Protein AF-A0A7C1VAK3-F1 (afdb_monomer)

Solvent-accessible surface area (backbone atoms only — not comparable to full-atom values): 4970 Å² total; per-residue (Å²): 115,74,66,57,54,55,51,50,52,50,52,54,52,50,54,52,52,53,54,51,39,73,75,72,48,88,34,67,35,75,41,64,76,17,80,25,52,36,6,36,20,50,36,6,31,24,48,38,6,35,21,50,36,7,35,22,48,38,9,34,20,49,36,7,34,19,59,48,43,44,44,83,46,56,57,27,62,58,61,54,51,53,52,50,53,55,48,55,55,55,51,55,56,54,51,53,62,48,64,75,74,109

Sequence (102 aa):
MKKTWILITAIVLMIIGLILNFSVGSQFSAGDFTFNYFAAGDFAFGVFAAGKFACGIFSAGIFSIGIFSIGIFNIGLYTIGFFLLGWKKNYGHRIEKKLARD

Foldseek 3Di:
DVVVVVVVVVVVVVVVVVVVCVPPDNQEDEEQDDDHQHFEHCDGEHCDFEHCDFEHQEFEHCDTEHCHYHHVHYDHPVVVVVVVVVVVVVVVVVVVVVVVVD

Structure (mmCIF, N/CA/C/O backbone):
data_AF-A0A7C1VAK3-F1
#
_entry.id   AF-A0A7C1VAK3-F1
#
loop_
_atom_site.group_PDB
_atom_site.id
_atom_site.type_symbol
_atom_site.label_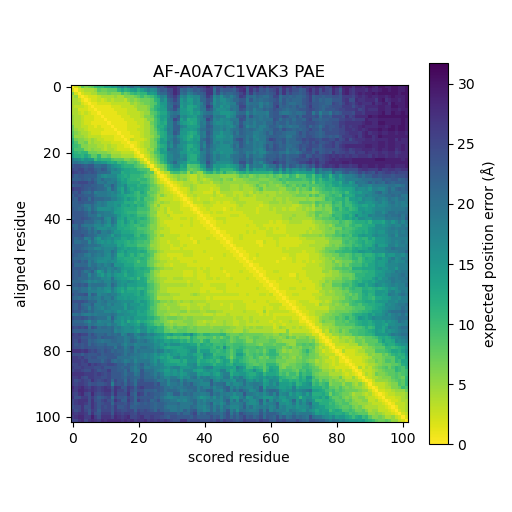atom_id
_atom_site.label_alt_id
_atom_site.label_comp_id
_atom_site.label_asym_id
_atom_site.label_entity_id
_atom_site.label_seq_id
_atom_site.pdbx_PDB_ins_code
_atom_site.Cartn_x
_atom_site.Cartn_y
_atom_site.Cartn_z
_atom_site.occupancy
_atom_site.B_iso_or_equiv
_atom_site.auth_seq_id
_atom_site.auth_comp_id
_atom_site.auth_asym_id
_atom_site.auth_atom_id
_atom_site.pdbx_PDB_model_num
ATOM 1 N N . MET A 1 1 ? -14.137 -23.459 -10.885 1.00 52.09 1 MET A N 1
ATOM 2 C CA . MET A 1 1 ? -15.202 -22.459 -10.637 1.00 52.09 1 MET A CA 1
ATOM 3 C C . MET A 1 1 ? -14.678 -21.248 -9.856 1.00 52.09 1 MET A C 1
ATOM 5 O O . MET A 1 1 ? -14.688 -20.158 -10.403 1.00 52.09 1 MET A O 1
ATOM 9 N N . LYS A 1 2 ? -14.144 -21.403 -8.628 1.00 57.94 2 LYS A N 1
ATOM 10 C CA . LYS A 1 2 ? -13.634 -20.262 -7.825 1.00 57.94 2 LYS A CA 1
ATOM 11 C C . LYS A 1 2 ? -12.356 -19.601 -8.379 1.00 57.94 2 LYS A C 1
ATOM 13 O O . LYS A 1 2 ? -12.218 -18.388 -8.311 1.00 57.94 2 LYS A O 1
ATOM 18 N N . LYS A 1 3 ? -11.447 -20.382 -8.980 1.00 57.09 3 LYS A N 1
ATOM 19 C CA . LYS A 1 3 ? -10.207 -19.859 -9.595 1.00 57.09 3 LYS A CA 1
ATOM 20 C C . LYS A 1 3 ? -10.479 -18.975 -10.818 1.00 57.09 3 LYS A C 1
ATOM 22 O O . LYS A 1 3 ? -9.802 -17.977 -11.011 1.00 57.09 3 LYS A O 1
ATOM 27 N N . THR A 1 4 ? -11.508 -19.310 -11.597 1.00 70.88 4 THR A N 1
ATOM 28 C CA . THR A 1 4 ? -11.932 -18.541 -12.774 1.00 70.88 4 THR A CA 1
ATOM 29 C C . THR A 1 4 ? -12.452 -17.161 -12.378 1.00 70.88 4 THR A C 1
ATOM 31 O O . THR A 1 4 ? -12.156 -16.188 -13.052 1.00 70.88 4 THR A O 1
ATOM 34 N N . TRP A 1 5 ? -13.146 -17.059 -11.241 1.00 65.44 5 TRP A N 1
ATOM 35 C CA . TRP A 1 5 ? -13.610 -15.782 -10.693 1.00 65.44 5 TRP A CA 1
ATOM 36 C C . TRP A 1 5 ? -12.463 -14.848 -10.310 1.00 65.44 5 TRP A C 1
ATOM 38 O O . TRP A 1 5 ? -12.522 -13.664 -10.628 1.00 65.44 5 TRP A O 1
ATOM 48 N N . ILE A 1 6 ? -11.412 -15.388 -9.688 1.00 66.38 6 ILE A N 1
ATOM 49 C CA . ILE A 1 6 ? -10.196 -14.640 -9.330 1.00 66.38 6 ILE A CA 1
ATOM 50 C C . ILE A 1 6 ? -9.460 -14.175 -10.594 1.00 66.38 6 ILE A C 1
ATOM 52 O O . ILE A 1 6 ? -8.996 -13.043 -10.666 1.00 66.38 6 ILE A O 1
ATOM 56 N N . LEU A 1 7 ? -9.407 -15.029 -11.622 1.00 69.75 7 LEU A N 1
ATO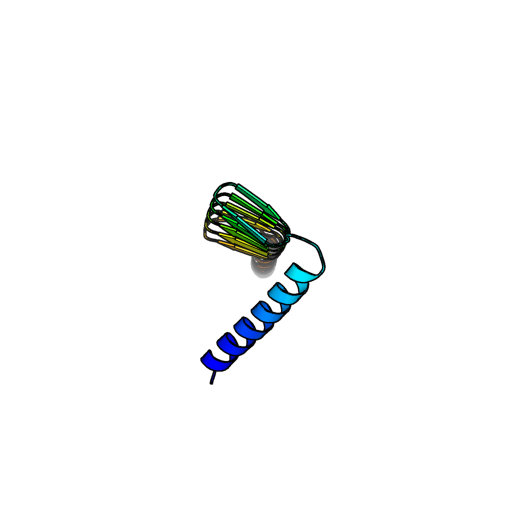M 57 C CA . LEU A 1 7 ? -8.783 -14.696 -12.902 1.00 69.75 7 LEU A CA 1
ATOM 58 C C . LEU A 1 7 ? -9.555 -13.594 -13.647 1.00 69.75 7 LEU A C 1
ATOM 60 O O . LEU A 1 7 ? -8.952 -12.662 -14.166 1.00 69.75 7 LEU A O 1
ATOM 64 N N . ILE A 1 8 ? -10.890 -13.665 -13.655 1.00 77.69 8 ILE A N 1
ATOM 65 C CA . ILE A 1 8 ? -11.759 -12.654 -14.276 1.00 77.69 8 ILE A CA 1
ATOM 66 C C . ILE A 1 8 ? -11.627 -11.314 -13.549 1.00 77.69 8 ILE A C 1
ATOM 68 O O . ILE A 1 8 ? -11.465 -10.286 -14.198 1.00 77.69 8 ILE A O 1
ATOM 72 N N . THR A 1 9 ? -11.635 -11.314 -12.212 1.00 64.38 9 THR A N 1
ATOM 73 C CA . THR A 1 9 ? -11.426 -10.075 -11.442 1.00 64.38 9 THR A CA 1
ATOM 74 C C . THR A 1 9 ? -10.045 -9.477 -11.696 1.00 64.38 9 THR A C 1
ATOM 76 O O . THR A 1 9 ? -9.950 -8.269 -11.892 1.00 64.38 9 THR A O 1
ATOM 79 N N . ALA A 1 10 ? -8.994 -10.297 -11.788 1.00 61.59 10 ALA A N 1
ATOM 80 C CA . ALA A 1 10 ? -7.654 -9.828 -12.139 1.00 61.59 10 ALA A CA 1
ATOM 81 C C . ALA A 1 10 ? -7.593 -9.193 -13.542 1.00 61.59 10 ALA A C 1
ATOM 83 O O . ALA A 1 10 ? -7.007 -8.125 -13.702 1.00 61.59 10 ALA A O 1
ATOM 84 N N . ILE A 1 11 ? -8.237 -9.801 -14.544 1.00 76.88 11 ILE A N 1
ATOM 85 C CA . ILE A 1 11 ? -8.269 -9.282 -15.923 1.00 76.88 11 ILE A CA 1
ATOM 86 C C . ILE A 1 11 ? -9.041 -7.959 -16.002 1.00 76.88 11 ILE A C 1
ATOM 88 O O . ILE A 1 11 ? -8.581 -7.013 -16.637 1.00 76.88 11 ILE A O 1
ATOM 92 N N . VAL A 1 12 ? -10.189 -7.861 -15.325 1.00 80.25 12 VAL A N 1
ATOM 93 C CA . VAL A 1 12 ? -10.993 -6.627 -15.281 1.00 80.25 12 VAL A CA 1
ATOM 94 C C . VAL A 1 12 ? -10.205 -5.488 -14.633 1.00 80.25 12 VAL A C 1
ATOM 96 O O . VAL A 1 12 ? -10.158 -4.385 -15.175 1.00 80.25 12 VAL A O 1
ATOM 99 N N . LEU A 1 13 ? -9.526 -5.761 -13.517 1.00 67.50 13 LEU A N 1
ATOM 100 C CA . LEU A 1 13 ? -8.669 -4.781 -12.847 1.00 67.50 13 LEU A CA 1
ATOM 101 C C . LEU A 1 13 ? -7.485 -4.349 -13.728 1.00 67.50 13 LEU A C 1
ATOM 103 O O . LEU A 1 13 ? -7.148 -3.167 -13.752 1.00 67.50 13 LEU A O 1
ATOM 107 N N . MET A 1 14 ? -6.894 -5.272 -14.494 1.00 70.50 14 MET A N 1
ATOM 108 C CA . MET A 1 14 ? -5.792 -4.979 -15.418 1.00 70.50 14 MET A CA 1
ATOM 109 C C . MET A 1 14 ? -6.219 -4.032 -16.549 1.00 70.50 14 MET A C 1
ATOM 111 O O . MET A 1 14 ? -5.502 -3.084 -16.863 1.00 70.50 14 MET A O 1
ATOM 115 N N . ILE A 1 15 ? -7.402 -4.249 -17.131 1.00 77.75 15 ILE A N 1
ATOM 116 C CA . ILE A 1 15 ? -7.947 -3.404 -18.204 1.00 77.75 15 ILE A CA 1
ATOM 117 C C . ILE A 1 15 ? -8.257 -1.995 -17.683 1.00 77.75 15 ILE A C 1
ATOM 119 O O . ILE A 1 15 ? -7.924 -1.007 -18.334 1.00 77.75 15 ILE A O 1
ATOM 123 N N . ILE A 1 16 ? -8.831 -1.892 -16.482 1.00 74.50 16 ILE A N 1
ATOM 124 C CA . ILE A 1 16 ? -9.102 -0.604 -15.828 1.00 74.50 16 ILE A CA 1
ATOM 125 C C . ILE A 1 16 ? -7.794 0.149 -15.556 1.00 74.50 16 ILE A C 1
ATOM 127 O O . ILE A 1 16 ? -7.694 1.334 -15.869 1.00 74.50 16 ILE A O 1
ATOM 131 N N . GLY A 1 17 ? -6.770 -0.538 -15.040 1.00 61.84 17 GLY A N 1
ATOM 132 C CA . GLY A 1 17 ? -5.447 0.050 -14.824 1.00 61.84 17 GLY A CA 1
ATOM 133 C C . GLY A 1 17 ? -4.807 0.571 -16.115 1.00 61.84 17 GLY A C 1
ATOM 134 O O . GLY A 1 17 ? -4.231 1.657 -16.117 1.00 61.84 17 GLY A O 1
ATOM 135 N N . LEU A 1 18 ? -4.967 -0.154 -17.227 1.00 67.00 18 LEU A N 1
ATOM 136 C CA . LEU A 1 18 ? -4.452 0.242 -18.542 1.00 67.00 18 LEU A CA 1
ATOM 137 C C . LEU A 1 18 ? -5.129 1.516 -19.077 1.00 67.00 18 LEU A C 1
ATOM 139 O O . LEU A 1 18 ? -4.460 2.410 -19.589 1.00 67.00 18 LEU A O 1
ATOM 143 N N . ILE A 1 19 ? -6.452 1.618 -18.932 1.00 69.19 19 ILE A N 1
ATOM 144 C CA . ILE A 1 19 ? -7.238 2.769 -19.403 1.00 69.19 19 ILE A CA 1
ATOM 145 C C . ILE A 1 19 ? -6.922 4.023 -18.577 1.00 69.19 19 ILE A C 1
ATOM 147 O O . ILE A 1 19 ? -6.774 5.113 -19.130 1.00 69.19 19 ILE A O 1
ATOM 151 N N . LEU A 1 20 ? -6.753 3.871 -17.261 1.00 60.34 20 LEU A N 1
ATOM 152 C CA . LEU A 1 20 ? -6.370 4.970 -16.371 1.00 60.34 20 LEU A CA 1
ATOM 153 C C . LEU A 1 20 ? -4.942 5.474 -16.649 1.00 60.34 20 LEU A C 1
ATOM 155 O O . LEU A 1 20 ? -4.717 6.684 -16.649 1.00 60.34 20 LEU A O 1
ATOM 159 N N . ASN A 1 21 ? -4.008 4.570 -16.979 1.00 63.50 21 ASN A N 1
ATOM 160 C CA . ASN A 1 21 ? -2.642 4.915 -17.402 1.00 63.50 21 ASN A CA 1
ATOM 161 C C . ASN A 1 21 ? -2.641 5.838 -18.634 1.00 63.50 21 ASN A C 1
ATOM 163 O O . ASN A 1 21 ? -1.905 6.821 -18.681 1.00 63.50 21 ASN A O 1
ATOM 167 N N . PHE A 1 22 ? -3.511 5.550 -19.605 1.00 62.25 22 PHE A N 1
ATOM 168 C CA . PHE A 1 22 ? -3.565 6.285 -20.867 1.00 62.25 22 PHE A CA 1
ATOM 169 C C . PHE A 1 22 ? -4.204 7.679 -20.733 1.00 62.25 22 PHE A C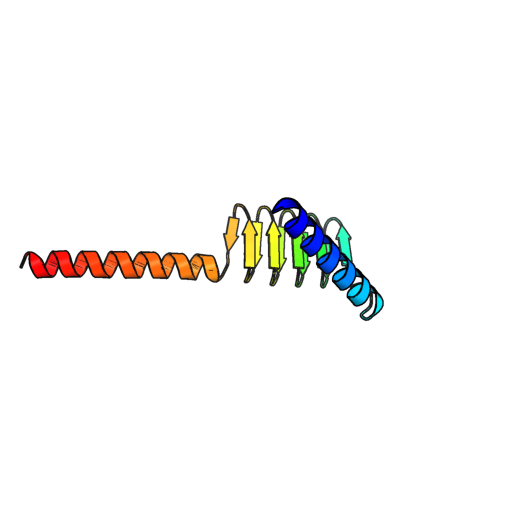 1
ATOM 171 O O . PHE A 1 22 ? -3.891 8.574 -21.512 1.00 62.25 22 PHE A O 1
ATOM 178 N N . SER A 1 23 ? -5.086 7.884 -19.747 1.00 62.88 23 SER A N 1
ATOM 179 C CA . SER A 1 23 ? -5.901 9.103 -19.652 1.00 62.88 23 SER A CA 1
ATOM 180 C C . SER A 1 23 ? -5.363 10.186 -18.701 1.00 62.88 23 SER A C 1
ATOM 182 O O . SER A 1 23 ? -5.848 11.313 -18.775 1.00 62.88 23 SER A O 1
ATOM 184 N N . VAL A 1 24 ? -4.412 9.887 -17.801 1.00 57.16 24 VAL A N 1
ATOM 185 C CA . VAL A 1 24 ? -4.003 10.813 -16.710 1.00 57.16 24 VAL A CA 1
ATOM 186 C C . VAL A 1 24 ? -2.475 11.045 -16.632 1.00 57.16 24 VAL A C 1
ATOM 188 O O . VAL A 1 24 ? -1.978 11.670 -15.701 1.00 57.16 24 VAL A O 1
ATOM 191 N N . GLY A 1 25 ? -1.695 10.612 -17.627 1.00 59.69 25 GLY A N 1
ATOM 192 C CA . GLY A 1 25 ? -0.225 10.632 -17.546 1.00 59.69 25 GLY A CA 1
ATOM 193 C C . GLY A 1 25 ? 0.306 9.517 -16.639 1.00 59.69 25 GLY A C 1
ATOM 194 O O . GLY A 1 25 ? -0.475 8.735 -16.107 1.00 59.69 25 GLY A O 1
ATOM 195 N N . SER A 1 26 ? 1.632 9.398 -16.498 1.00 61.59 26 SER A N 1
ATOM 196 C CA . SER A 1 26 ? 2.325 8.275 -15.841 1.00 61.59 26 SER A CA 1
ATOM 197 C C . SER A 1 26 ? 1.836 8.036 -14.407 1.00 61.59 26 SER A C 1
ATOM 199 O O . SER A 1 26 ? 2.426 8.554 -13.469 1.00 61.59 26 SER A O 1
ATOM 201 N N . GLN A 1 27 ? 0.764 7.262 -14.233 1.00 66.69 27 GLN A N 1
ATOM 202 C CA . GLN A 1 27 ? 0.173 6.906 -12.936 1.00 66.69 27 GLN A CA 1
ATOM 203 C C . GLN A 1 27 ? 0.880 5.726 -12.268 1.00 66.69 27 GLN A C 1
ATOM 205 O O . GLN A 1 27 ? 0.639 5.436 -11.098 1.00 66.69 27 GLN A O 1
ATOM 210 N N . PHE A 1 28 ? 1.734 5.040 -13.022 1.00 68.25 28 PHE A N 1
ATOM 211 C CA . PHE A 1 28 ? 2.418 3.827 -12.617 1.00 68.25 28 PHE A CA 1
ATOM 212 C C . PHE A 1 28 ? 3.899 4.135 -12.484 1.00 68.25 28 PHE A C 1
ATOM 214 O O . PHE A 1 28 ? 4.520 4.637 -13.420 1.00 68.25 28 PHE A O 1
ATOM 221 N N . SER A 1 29 ? 4.455 3.854 -11.314 1.00 76.12 29 SER A N 1
ATOM 222 C CA . SER A 1 29 ? 5.888 3.962 -11.069 1.00 76.12 29 SER A CA 1
ATOM 223 C C . SER A 1 29 ? 6.375 2.698 -10.378 1.00 76.12 29 SER A C 1
ATOM 225 O O . SER A 1 29 ? 5.742 2.228 -9.428 1.00 76.12 29 SER A O 1
ATOM 227 N N . ALA A 1 30 ? 7.478 2.148 -10.888 1.00 77.06 30 ALA A N 1
ATOM 228 C CA . ALA A 1 30 ? 8.145 0.993 -10.317 1.00 77.06 30 ALA A CA 1
ATOM 229 C C . ALA A 1 30 ? 9.641 1.271 -10.131 1.00 77.06 30 ALA A C 1
ATOM 231 O O . ALA A 1 30 ? 10.294 1.765 -11.049 1.00 77.06 30 ALA A O 1
ATOM 232 N N . GLY A 1 31 ? 10.170 0.977 -8.946 1.00 82.31 31 GLY A N 1
ATOM 233 C CA . GLY A 1 31 ? 11.553 1.281 -8.574 1.00 82.31 31 GLY A CA 1
ATOM 234 C C . GLY A 1 31 ? 11.751 1.284 -7.062 1.00 82.31 31 GLY A C 1
ATOM 235 O O . GLY A 1 31 ? 10.831 0.968 -6.315 1.00 82.31 31 GLY A O 1
ATOM 236 N N . ASP A 1 32 ? 12.938 1.657 -6.591 1.00 82.81 32 ASP A N 1
ATOM 237 C CA . ASP A 1 32 ? 13.240 1.603 -5.154 1.00 82.81 32 ASP A CA 1
ATOM 238 C C . ASP A 1 32 ? 12.417 2.616 -4.347 1.00 82.81 32 ASP A C 1
ATOM 240 O O . ASP A 1 32 ? 11.887 2.278 -3.290 1.00 82.81 32 ASP A O 1
ATOM 244 N N . PHE A 1 33 ? 12.244 3.830 -4.882 1.00 85.88 33 PHE A N 1
ATOM 245 C CA . PHE A 1 33 ? 11.419 4.893 -4.307 1.00 85.88 33 PHE A CA 1
ATOM 246 C C . PHE A 1 33 ? 10.412 5.388 -5.336 1.00 85.88 33 PHE A C 1
ATOM 248 O O . PHE A 1 33 ? 10.782 5.969 -6.357 1.00 85.88 33 PHE A O 1
ATOM 255 N N . THR A 1 34 ? 9.127 5.165 -5.065 1.00 82.62 34 THR A N 1
ATOM 256 C CA . THR A 1 34 ? 8.053 5.496 -6.004 1.00 82.62 34 THR A CA 1
ATOM 257 C C . THR A 1 34 ? 6.941 6.267 -5.308 1.00 82.62 34 THR A C 1
ATOM 259 O O . THR A 1 34 ? 6.457 5.873 -4.246 1.00 82.62 34 THR A O 1
ATOM 262 N N . PHE A 1 35 ? 6.539 7.386 -5.915 1.00 80.25 35 PHE A N 1
ATOM 263 C CA . PHE A 1 35 ? 5.404 8.188 -5.467 1.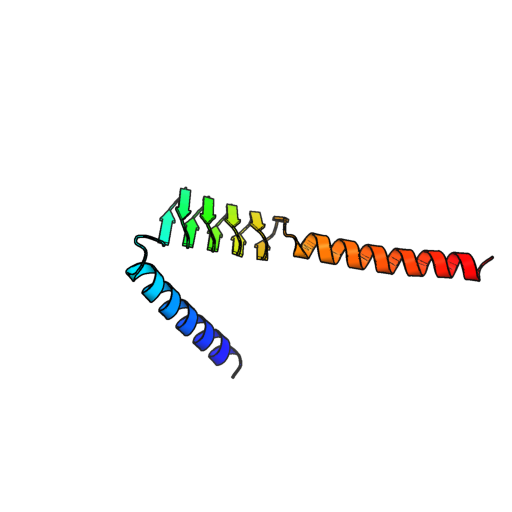00 80.25 35 PHE A CA 1
ATOM 264 C C . PHE A 1 35 ? 4.449 8.378 -6.636 1.00 80.25 35 PHE A C 1
ATOM 266 O O . PHE A 1 35 ? 4.739 9.140 -7.559 1.00 80.25 35 PHE A O 1
ATOM 273 N N . ASN A 1 36 ? 3.355 7.623 -6.652 1.00 80.56 36 ASN A N 1
ATOM 274 C CA . ASN A 1 36 ? 2.413 7.679 -7.760 1.00 80.56 36 ASN A CA 1
ATOM 275 C C . ASN A 1 36 ? 1.050 7.084 -7.417 1.00 80.56 36 ASN A C 1
ATOM 277 O O . ASN A 1 36 ? 0.872 6.513 -6.352 1.00 80.56 36 ASN A O 1
ATOM 281 N N . TYR A 1 37 ? 0.079 7.173 -8.324 1.00 77.62 37 TYR A N 1
ATOM 282 C CA . TYR A 1 37 ? -1.245 6.591 -8.087 1.00 77.62 37 TYR A CA 1
ATOM 283 C C . TYR A 1 37 ? -1.175 5.067 -7.870 1.00 77.62 37 TYR A C 1
ATOM 285 O O . TYR A 1 37 ? -1.768 4.550 -6.922 1.00 77.62 37 TYR A O 1
ATOM 293 N N . PHE A 1 38 ? -0.386 4.383 -8.701 1.00 80.75 38 PHE A N 1
ATOM 294 C CA . PHE A 1 38 ? 0.047 2.998 -8.550 1.00 80.75 38 PHE A CA 1
ATOM 295 C C . PHE A 1 38 ? 1.567 2.966 -8.363 1.00 80.75 38 PHE A C 1
ATOM 297 O O . PHE A 1 38 ? 2.332 3.227 -9.294 1.00 80.75 38 PHE A O 1
ATOM 304 N N . ALA A 1 39 ? 2.000 2.648 -7.150 1.00 84.06 39 ALA A N 1
ATOM 305 C CA . ALA A 1 39 ? 3.402 2.617 -6.759 1.00 84.06 39 ALA A CA 1
ATOM 306 C C . ALA A 1 39 ? 3.807 1.181 -6.399 1.00 84.06 39 ALA A C 1
ATOM 308 O O . ALA A 1 39 ? 3.165 0.550 -5.556 1.00 84.06 39 ALA A O 1
ATOM 309 N N . ALA A 1 40 ? 4.857 0.663 -7.039 1.00 85.88 40 ALA A N 1
ATOM 310 C CA . ALA A 1 40 ? 5.395 -0.669 -6.771 1.00 85.88 40 ALA A CA 1
ATOM 311 C C . ALA A 1 40 ? 6.910 -0.603 -6.540 1.00 85.88 40 ALA A C 1
ATOM 313 O O . ALA A 1 40 ? 7.664 -0.259 -7.444 1.00 85.88 40 ALA A O 1
ATOM 314 N N . GLY A 1 41 ? 7.383 -0.927 -5.342 1.00 87.44 41 GLY A N 1
ATOM 315 C CA . GLY A 1 41 ? 8.787 -0.690 -5.010 1.00 87.44 41 GLY A CA 1
ATOM 316 C C . GLY A 1 41 ? 9.195 -1.142 -3.623 1.00 87.44 41 GLY A C 1
ATOM 317 O O . GLY A 1 41 ? 8.372 -1.639 -2.866 1.00 87.44 41 GLY A O 1
ATOM 318 N N . ASP A 1 42 ? 10.455 -0.941 -3.247 1.00 90.38 42 ASP A N 1
ATOM 319 C CA . ASP A 1 42 ? 10.858 -1.160 -1.852 1.00 90.38 42 ASP A CA 1
ATOM 320 C C . ASP A 1 42 ? 10.197 -0.123 -0.927 1.00 90.38 42 ASP A C 1
ATOM 322 O O . ASP A 1 42 ? 9.688 -0.493 0.136 1.00 90.38 42 ASP A O 1
ATOM 326 N N . PHE A 1 43 ? 10.094 1.129 -1.388 1.00 89.69 43 PHE A N 1
ATOM 327 C CA . PHE A 1 43 ? 9.325 2.212 -0.777 1.00 89.69 43 PHE A CA 1
ATOM 328 C C . PHE A 1 43 ? 8.283 2.752 -1.765 1.00 89.69 43 PHE A C 1
ATOM 330 O O . PHE A 1 43 ? 8.604 3.483 -2.707 1.00 89.69 43 PHE A O 1
ATOM 337 N N . ALA A 1 44 ? 7.020 2.397 -1.535 1.00 88.62 44 ALA A N 1
ATOM 338 C CA . ALA A 1 44 ? 5.896 2.754 -2.390 1.00 88.62 44 ALA A CA 1
ATOM 339 C C . ALA A 1 44 ? 4.905 3.666 -1.657 1.00 88.62 44 ALA A C 1
ATOM 341 O O . ALA A 1 44 ? 4.358 3.310 -0.610 1.00 88.62 44 ALA A O 1
ATOM 342 N N . PHE A 1 45 ? 4.633 4.830 -2.240 1.00 84.50 45 PHE A N 1
ATOM 343 C CA . PHE A 1 45 ? 3.639 5.778 -1.750 1.00 84.50 45 PHE A CA 1
ATOM 344 C C . PHE A 1 45 ? 2.623 6.077 -2.847 1.00 84.50 45 PHE A C 1
ATOM 346 O O . PHE A 1 45 ? 2.995 6.463 -3.956 1.00 84.50 45 PHE A O 1
ATOM 353 N N . GLY A 1 46 ? 1.337 5.901 -2.551 1.00 81.62 46 GLY A N 1
ATOM 354 C CA . GLY A 1 46 ? 0.315 6.042 -3.578 1.00 81.62 46 GLY A CA 1
ATOM 355 C C . GLY A 1 46 ? -1.107 5.787 -3.129 1.00 81.62 46 GLY A C 1
ATOM 356 O O . GLY A 1 46 ? -1.376 5.567 -1.955 1.00 81.62 46 GLY A O 1
ATOM 357 N N . VAL A 1 47 ? -2.048 5.789 -4.072 1.00 79.88 47 VAL A N 1
ATOM 358 C CA . VAL A 1 47 ? -3.415 5.322 -3.784 1.00 79.88 47 VAL A CA 1
ATOM 359 C C . VAL A 1 47 ? -3.416 3.801 -3.656 1.00 79.88 47 VAL A C 1
ATOM 361 O O . VAL A 1 47 ? -3.991 3.270 -2.706 1.00 79.88 47 VAL A O 1
ATOM 364 N N . PHE A 1 48 ? -2.704 3.135 -4.565 1.00 82.50 48 PHE A N 1
ATOM 365 C CA . PHE A 1 48 ? -2.368 1.720 -4.521 1.00 82.50 48 PHE A CA 1
ATOM 366 C C . PHE A 1 48 ? -0.852 1.575 -4.386 1.00 82.50 48 PHE A C 1
ATOM 368 O O . PHE A 1 48 ? -0.113 1.834 -5.335 1.00 82.50 48 PHE A O 1
ATOM 375 N N . ALA A 1 49 ? -0.395 1.169 -3.205 1.00 85.44 49 ALA A N 1
ATOM 376 C CA . ALA A 1 4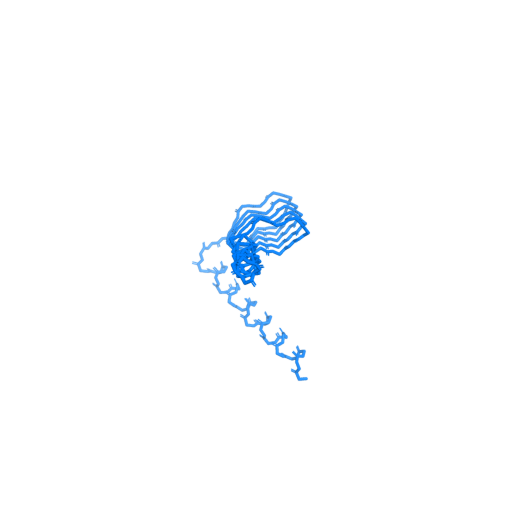9 ? 1.018 0.980 -2.904 1.00 85.44 49 ALA A CA 1
ATOM 377 C C . ALA A 1 49 ? 1.319 -0.500 -2.637 1.00 85.44 49 ALA A C 1
ATOM 379 O O . ALA A 1 49 ? 0.654 -1.135 -1.817 1.00 85.44 49 ALA A O 1
ATOM 380 N N . ALA A 1 50 ? 2.329 -1.049 -3.311 1.00 88.69 50 ALA A N 1
ATOM 381 C CA . ALA A 1 50 ? 2.802 -2.413 -3.098 1.00 88.69 50 ALA A CA 1
ATOM 382 C C . ALA A 1 50 ? 4.323 -2.425 -2.902 1.00 88.69 50 ALA A C 1
ATOM 384 O O . ALA A 1 50 ? 5.061 -1.964 -3.769 1.00 88.69 50 ALA A O 1
ATOM 385 N N . GLY A 1 51 ? 4.809 -2.949 -1.776 1.00 88.88 51 GLY A N 1
ATOM 386 C CA . GLY A 1 51 ? 6.237 -2.875 -1.484 1.00 88.88 51 GLY A CA 1
ATOM 387 C C . GLY A 1 51 ? 6.690 -3.460 -0.159 1.00 88.88 51 GLY A C 1
ATOM 388 O O . GLY A 1 51 ? 5.891 -4.017 0.585 1.00 88.88 51 GLY A O 1
ATOM 389 N N . LYS A 1 52 ? 7.978 -3.330 0.184 1.00 90.38 52 LYS A N 1
ATOM 390 C CA . LYS A 1 52 ? 8.424 -3.664 1.552 1.00 90.38 52 LYS A CA 1
ATOM 391 C C . LYS A 1 52 ? 7.856 -2.663 2.557 1.00 90.38 52 LYS A C 1
ATOM 393 O O . LYS A 1 52 ? 7.318 -3.085 3.581 1.00 90.38 52 LYS A O 1
ATOM 398 N N . PHE A 1 53 ? 7.922 -1.377 2.218 1.00 90.50 53 PHE A N 1
ATOM 399 C CA . PHE A 1 53 ? 7.244 -0.276 2.891 1.00 90.50 53 PHE A CA 1
ATOM 400 C C . PHE A 1 53 ? 6.225 0.352 1.947 1.00 90.50 53 PHE A C 1
ATOM 402 O O . PHE A 1 53 ? 6.590 0.946 0.933 1.00 90.50 53 PHE A O 1
ATOM 409 N N . ALA A 1 54 ? 4.947 0.224 2.291 1.00 88.06 54 ALA A N 1
ATOM 410 C CA . ALA A 1 54 ? 3.849 0.715 1.476 1.00 88.06 54 ALA A CA 1
ATOM 411 C C . ALA A 1 54 ? 2.940 1.654 2.286 1.00 88.06 54 ALA A C 1
ATOM 413 O O . ALA A 1 54 ? 2.496 1.327 3.393 1.00 88.06 54 ALA A O 1
ATOM 414 N N . CYS A 1 55 ? 2.631 2.825 1.732 1.00 85.94 55 CYS A N 1
ATOM 415 C CA . CYS A 1 55 ? 1.708 3.784 2.334 1.00 85.94 55 CYS A CA 1
ATOM 416 C C . CYS A 1 55 ? 0.689 4.267 1.301 1.00 85.94 55 CYS A C 1
ATOM 418 O O . CYS A 1 55 ? 1.062 4.778 0.243 1.00 85.94 55 CYS A O 1
ATOM 420 N N . GLY A 1 56 ? -0.598 4.109 1.609 1.00 80.44 56 GLY A N 1
ATOM 421 C CA . GLY A 1 56 ? -1.657 4.473 0.678 1.00 80.44 56 GLY A CA 1
ATOM 422 C C . GLY A 1 56 ? -3.070 4.208 1.166 1.00 80.44 56 GLY A C 1
ATOM 423 O O . GLY A 1 56 ? -3.293 3.841 2.314 1.00 80.44 56 GLY A O 1
ATOM 424 N N . ILE A 1 57 ? -4.056 4.381 0.286 1.00 79.06 57 ILE A N 1
ATOM 425 C CA . ILE A 1 57 ? -5.445 4.002 0.597 1.00 79.06 57 ILE A CA 1
ATOM 426 C C . ILE A 1 57 ? -5.554 2.476 0.624 1.00 79.06 57 ILE A C 1
ATOM 428 O O . ILE A 1 57 ? -6.063 1.911 1.595 1.00 79.06 57 ILE A O 1
ATOM 432 N N . PHE A 1 58 ? -5.025 1.840 -0.421 1.00 80.69 58 PHE A N 1
ATOM 433 C CA . PHE A 1 58 ? -4.804 0.407 -0.523 1.00 80.69 58 PHE A CA 1
ATOM 434 C C . PHE A 1 58 ? -3.306 0.145 -0.478 1.00 80.69 58 PHE A C 1
ATOM 436 O O . PHE A 1 58 ? -2.567 0.585 -1.357 1.00 80.69 58 PHE A O 1
ATOM 443 N N . SER A 1 59 ? -2.859 -0.555 0.556 1.00 83.31 59 SER A N 1
ATOM 444 C CA . SER A 1 59 ? -1.439 -0.772 0.801 1.00 83.31 59 SER A CA 1
ATOM 445 C C . SER A 1 59 ? -1.149 -2.250 1.048 1.00 83.31 59 SER A C 1
ATOM 447 O O . SER A 1 59 ? -1.875 -2.911 1.794 1.00 83.31 59 SER A O 1
ATOM 449 N N . ALA A 1 60 ? -0.126 -2.792 0.394 1.00 85.75 60 ALA A N 1
ATOM 450 C CA . ALA A 1 60 ? 0.273 -4.187 0.529 1.00 85.75 60 ALA A CA 1
ATOM 451 C C . ALA A 1 60 ? 1.789 -4.300 0.704 1.00 85.75 60 ALA A C 1
ATOM 453 O O . ALA A 1 60 ? 2.553 -3.926 -0.185 1.00 85.75 60 ALA A O 1
ATOM 454 N N . GLY A 1 61 ? 2.239 -4.841 1.834 1.00 87.19 61 GLY A N 1
ATOM 455 C CA . GLY A 1 61 ? 3.667 -4.928 2.105 1.00 87.19 61 GLY A CA 1
ATOM 456 C C . GLY A 1 61 ? 4.055 -5.595 3.410 1.00 87.19 61 GLY A C 1
ATOM 457 O O . GLY A 1 61 ? 3.207 -6.082 4.146 1.00 87.19 61 GLY A O 1
ATOM 458 N N . ILE A 1 62 ? 5.351 -5.621 3.723 1.00 87.19 62 ILE A N 1
ATOM 459 C CA . ILE A 1 62 ? 5.813 -6.094 5.041 1.00 87.19 62 ILE A CA 1
ATOM 460 C C . ILE A 1 62 ? 5.384 -5.085 6.110 1.00 87.19 62 ILE A C 1
ATOM 462 O O . ILE A 1 62 ? 4.772 -5.472 7.108 1.00 87.19 62 ILE A O 1
ATOM 466 N N . PHE A 1 63 ? 5.653 -3.804 5.850 1.00 88.50 63 PHE A N 1
ATOM 467 C CA . PHE A 1 63 ? 5.164 -2.658 6.604 1.00 88.50 63 PHE A CA 1
ATOM 468 C C . PHE A 1 63 ? 4.183 -1.873 5.747 1.00 88.50 63 PHE A C 1
ATOM 470 O O . PHE A 1 63 ? 4.543 -1.362 4.688 1.00 88.50 63 PHE A O 1
ATOM 477 N N . SER A 1 64 ? 2.939 -1.789 6.204 1.00 85.81 64 SER A N 1
ATOM 478 C CA . SER A 1 64 ? 1.853 -1.274 5.384 1.00 85.81 64 SER A CA 1
ATOM 479 C C . SER A 1 64 ? 0.938 -0.347 6.183 1.00 85.81 64 SER A C 1
ATOM 481 O O . SER A 1 64 ? 0.368 -0.733 7.206 1.00 85.81 64 SER A O 1
ATOM 483 N N . ILE A 1 65 ? 0.783 0.890 5.717 1.00 85.75 65 ILE A N 1
ATOM 484 C CA . ILE A 1 65 ? -0.050 1.918 6.352 1.00 85.75 65 ILE A CA 1
ATOM 485 C C . ILE A 1 65 ? -1.141 2.326 5.373 1.00 85.75 65 ILE A C 1
ATOM 487 O O . ILE A 1 65 ? -0.853 2.685 4.231 1.00 85.75 65 ILE A O 1
ATOM 491 N N . GLY A 1 66 ? -2.397 2.266 5.808 1.00 79.19 66 GLY A N 1
ATOM 492 C CA . GLY A 1 66 ? -3.501 2.650 4.942 1.00 79.19 66 GLY A CA 1
ATOM 493 C C . GLY A 1 66 ? -4.884 2.365 5.490 1.00 79.19 66 GLY A C 1
ATOM 494 O O . GLY A 1 66 ? -5.045 1.796 6.567 1.00 79.19 66 GLY A O 1
ATOM 495 N N . ILE A 1 67 ? -5.904 2.751 4.723 1.00 74.94 67 ILE A N 1
ATOM 496 C CA . ILE A 1 67 ? -7.297 2.440 5.065 1.00 74.94 67 ILE A CA 1
ATOM 497 C C . ILE A 1 67 ? -7.501 0.930 4.947 1.00 74.94 67 ILE A C 1
ATOM 499 O O . ILE A 1 67 ? -7.870 0.276 5.920 1.00 74.94 67 ILE A O 1
ATOM 503 N N . PHE A 1 68 ? -7.176 0.380 3.778 1.00 77.56 68 PHE A N 1
ATOM 504 C CA . PHE A 1 68 ? -7.136 -1.048 3.503 1.00 77.56 68 PHE A CA 1
ATOM 505 C C . PHE A 1 68 ? -5.687 -1.463 3.334 1.00 77.56 68 PHE A C 1
ATOM 507 O O . PHE A 1 68 ? -5.076 -1.267 2.288 1.00 77.56 68 PHE A O 1
ATOM 514 N N . SER A 1 69 ? -5.124 -2.019 4.390 1.00 80.38 69 SER A N 1
ATOM 515 C CA . SER A 1 69 ? -3.722 -2.388 4.411 1.00 80.38 69 SER A CA 1
ATOM 516 C C . SER A 1 69 ? -3.594 -3.896 4.625 1.00 80.38 69 SER A C 1
ATOM 518 O O . SER A 1 69 ? -4.419 -4.495 5.323 1.00 80.38 69 SER A O 1
ATOM 520 N N . ILE A 1 70 ? -2.599 -4.522 4.002 1.00 79.00 70 ILE A N 1
ATOM 521 C CA . ILE A 1 70 ? -2.302 -5.952 4.113 1.00 79.00 70 ILE A CA 1
ATOM 522 C C . ILE A 1 70 ? -0.800 -6.088 4.333 1.00 79.00 70 ILE A C 1
ATOM 524 O O . ILE A 1 70 ? -0.003 -5.736 3.469 1.00 79.00 70 ILE A O 1
ATOM 528 N N . GLY A 1 71 ? -0.410 -6.608 5.491 1.00 80.00 71 GLY A N 1
ATOM 529 C CA . GLY A 1 71 ? 0.996 -6.778 5.818 1.00 80.00 71 GLY A CA 1
ATOM 530 C C . GLY A 1 71 ? 1.235 -7.435 7.160 1.00 80.00 71 GLY A C 1
ATOM 531 O O . GLY A 1 71 ? 0.299 -7.608 7.941 1.00 80.00 71 GLY A O 1
ATOM 532 N N . ILE A 1 72 ? 2.494 -7.797 7.411 1.00 81.25 72 ILE A N 1
ATOM 533 C CA . ILE A 1 72 ? 2.923 -8.377 8.693 1.00 81.25 72 ILE A CA 1
ATOM 534 C C . ILE A 1 72 ? 2.783 -7.320 9.791 1.00 81.25 72 ILE A C 1
ATOM 536 O O . ILE A 1 72 ? 2.202 -7.579 10.842 1.00 81.25 72 ILE A O 1
ATOM 540 N N . PHE A 1 73 ? 3.260 -6.108 9.507 1.00 80.38 73 PHE A N 1
ATOM 541 C CA . PHE A 1 73 ? 3.098 -4.936 10.351 1.00 80.38 73 PHE A CA 1
ATOM 542 C C . PHE A 1 73 ? 2.192 -3.939 9.648 1.00 80.38 73 PHE A C 1
ATOM 544 O O . PHE A 1 73 ? 2.580 -3.280 8.683 1.00 80.38 73 PHE A O 1
ATOM 551 N N . ASN A 1 74 ? 0.960 -3.845 10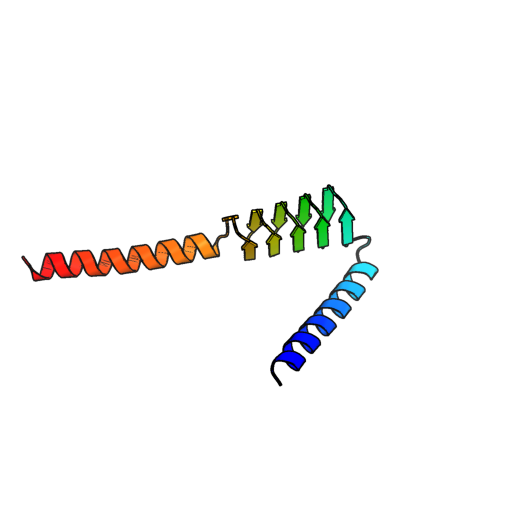.134 1.00 79.81 74 ASN A N 1
ATOM 552 C CA . ASN A 1 74 ? -0.062 -3.028 9.514 1.00 79.81 74 ASN A CA 1
ATOM 553 C C . ASN A 1 74 ? -0.719 -2.088 10.521 1.00 79.81 74 ASN A C 1
ATOM 555 O O . ASN A 1 74 ? -1.244 -2.526 11.545 1.00 79.81 74 ASN A O 1
ATOM 559 N N . ILE A 1 75 ? -0.736 -0.803 10.173 1.00 77.38 75 ILE A N 1
ATOM 560 C CA . ILE A 1 75 ? -1.528 0.217 10.854 1.00 77.38 75 ILE A CA 1
ATOM 561 C C . ILE A 1 75 ? -2.660 0.616 9.911 1.00 77.38 75 ILE A C 1
ATOM 563 O O . ILE A 1 75 ? -2.455 1.342 8.935 1.00 77.38 75 ILE A O 1
ATOM 567 N N . GLY A 1 76 ? -3.861 0.127 10.218 1.00 74.12 76 GLY A N 1
ATOM 568 C CA . GLY A 1 76 ? -5.060 0.416 9.447 1.00 74.12 76 GLY A CA 1
ATOM 569 C C . GLY A 1 76 ? -6.271 0.673 10.329 1.00 74.12 76 GLY A C 1
ATOM 570 O O . GLY A 1 76 ? -6.407 0.105 11.417 1.00 74.12 76 GLY A O 1
ATOM 571 N N . LEU A 1 77 ? -7.170 1.530 9.836 1.00 68.56 77 LEU A N 1
ATOM 572 C CA . LEU A 1 77 ? -8.406 1.912 10.528 1.00 68.56 77 LEU A CA 1
ATOM 573 C C . LEU A 1 77 ? -9.250 0.689 10.903 1.00 68.56 77 LEU A C 1
ATOM 575 O O . LEU A 1 77 ? -9.778 0.616 12.013 1.00 68.56 77 LEU A O 1
ATOM 579 N N . TYR A 1 78 ? -9.327 -0.306 10.014 1.00 66.31 78 TYR A N 1
ATOM 580 C CA . TYR A 1 78 ? -10.069 -1.535 10.285 1.00 66.31 78 TYR A CA 1
ATOM 581 C C . TYR A 1 78 ? -9.456 -2.357 11.422 1.00 66.31 78 TYR A C 1
ATOM 583 O O . TYR A 1 78 ? -10.202 -2.867 12.255 1.00 66.31 78 TYR A O 1
ATOM 591 N N . THR A 1 79 ? -8.127 -2.440 11.526 1.00 68.38 79 THR A N 1
ATOM 592 C CA . THR A 1 79 ? -7.448 -3.163 12.617 1.00 68.38 79 THR A CA 1
ATOM 593 C C . THR A 1 79 ? -7.795 -2.558 13.978 1.00 68.38 79 THR A C 1
ATOM 595 O O . THR A 1 79 ? -8.143 -3.280 14.914 1.00 68.38 79 THR A O 1
ATOM 598 N N . ILE A 1 80 ? -7.786 -1.225 14.074 1.00 72.44 80 ILE A N 1
ATOM 599 C CA . ILE A 1 80 ? -8.175 -0.494 15.290 1.00 72.44 80 ILE A CA 1
ATOM 600 C C . ILE A 1 80 ? -9.666 -0.707 15.593 1.00 72.44 80 ILE A C 1
ATOM 602 O O . ILE A 1 80 ? -10.035 -0.962 16.741 1.00 72.44 80 ILE A O 1
ATOM 606 N N . GLY A 1 81 ? -10.525 -0.668 14.570 1.00 71.56 81 GLY A N 1
ATOM 607 C CA . GLY A 1 81 ? -11.961 -0.920 14.708 1.00 71.56 81 GLY A CA 1
ATOM 608 C C . GLY A 1 81 ? -12.281 -2.316 15.253 1.00 71.56 81 GLY A C 1
ATOM 609 O O . GLY A 1 81 ? -13.073 -2.448 16.189 1.00 71.56 81 GLY A O 1
ATOM 610 N N . PHE A 1 82 ? -11.627 -3.360 14.734 1.00 74.44 82 PHE A N 1
ATOM 611 C CA . PHE A 1 82 ? -11.784 -4.727 15.243 1.00 74.44 82 PHE A CA 1
ATOM 612 C C . PHE A 1 82 ? -11.295 -4.870 16.686 1.00 74.44 82 PHE A C 1
ATOM 614 O O . PHE A 1 82 ? -11.957 -5.527 17.494 1.00 74.44 82 PHE A O 1
ATOM 621 N N . PHE A 1 83 ? -10.180 -4.222 17.036 1.00 77.44 83 PHE A N 1
ATOM 622 C CA . PHE A 1 83 ? -9.664 -4.236 18.402 1.00 77.44 83 PHE A CA 1
ATOM 623 C C . PHE A 1 83 ? -10.649 -3.593 19.391 1.00 77.44 83 PHE A C 1
ATOM 625 O O . PHE A 1 83 ? -10.966 -4.190 20.423 1.00 77.44 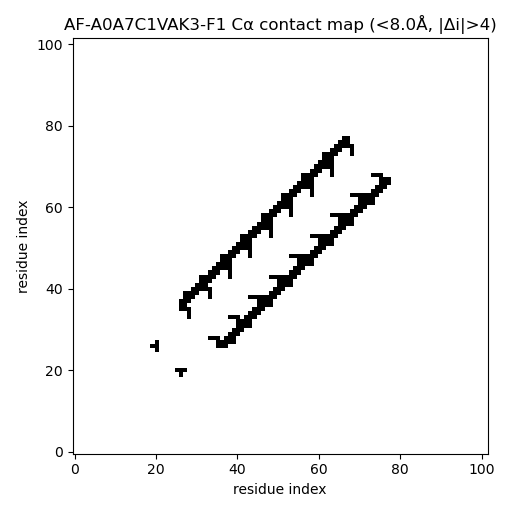83 PHE A O 1
ATOM 632 N N . LEU A 1 84 ? -11.218 -2.430 19.048 1.00 78.19 84 LEU A N 1
ATOM 633 C CA . LEU A 1 84 ? -12.230 -1.762 19.875 1.00 78.19 84 LEU A CA 1
ATOM 634 C C . LEU A 1 84 ? -13.504 -2.600 20.043 1.00 78.19 84 LEU A C 1
ATOM 636 O O . LEU A 1 84 ? -14.051 -2.675 21.144 1.00 78.19 84 LEU A O 1
ATOM 640 N N . LEU A 1 85 ? -13.982 -3.240 18.972 1.00 79.38 85 LEU A N 1
ATOM 641 C CA . LEU A 1 85 ? -15.167 -4.102 19.024 1.00 79.38 85 LEU A CA 1
ATOM 642 C C . LEU A 1 85 ? -14.951 -5.310 19.943 1.00 79.38 85 LEU A C 1
ATOM 644 O O . LEU A 1 85 ? -15.819 -5.631 20.759 1.00 79.38 85 LEU A O 1
ATOM 648 N N . GLY A 1 86 ? -13.783 -5.952 19.853 1.00 81.31 86 GLY A N 1
ATOM 649 C CA . GLY A 1 86 ? -13.409 -7.052 20.743 1.00 81.31 86 GLY A CA 1
ATOM 650 C C . GLY A 1 86 ? -13.323 -6.609 22.203 1.00 81.31 86 GLY A C 1
ATOM 651 O O . GLY A 1 86 ? -13.838 -7.284 23.098 1.00 81.31 86 GLY A O 1
ATOM 652 N N . TRP A 1 87 ? -12.739 -5.436 22.446 1.00 79.88 87 TRP A N 1
ATOM 653 C CA . TRP A 1 87 ? -12.640 -4.859 23.781 1.00 79.88 87 TRP A CA 1
ATOM 654 C C . TRP A 1 87 ? -14.028 -4.560 24.357 1.00 79.88 87 TRP A C 1
ATOM 656 O O . TRP A 1 87 ? -14.379 -5.088 25.408 1.00 79.88 87 TRP A O 1
ATOM 666 N N . LYS A 1 88 ? -14.887 -3.840 23.625 1.00 80.75 88 LYS A N 1
ATOM 667 C CA . LYS A 1 88 ? -16.261 -3.538 24.060 1.00 80.75 88 LYS A CA 1
ATOM 668 C C . LYS A 1 88 ? -17.041 -4.804 24.443 1.00 80.75 88 LYS A C 1
ATOM 670 O O . LYS A 1 88 ? -17.701 -4.824 25.483 1.00 80.75 88 LYS A O 1
ATOM 675 N N . LYS A 1 89 ? -16.938 -5.874 23.645 1.00 78.75 89 LYS A N 1
ATOM 676 C CA . LYS A 1 89 ? -17.602 -7.159 23.925 1.00 78.75 89 LYS A CA 1
ATOM 677 C C . LYS A 1 89 ? -17.126 -7.788 25.241 1.00 78.75 89 LYS A C 1
ATOM 679 O O . LYS A 1 89 ? -17.945 -8.241 26.037 1.00 78.75 89 LYS A O 1
ATOM 68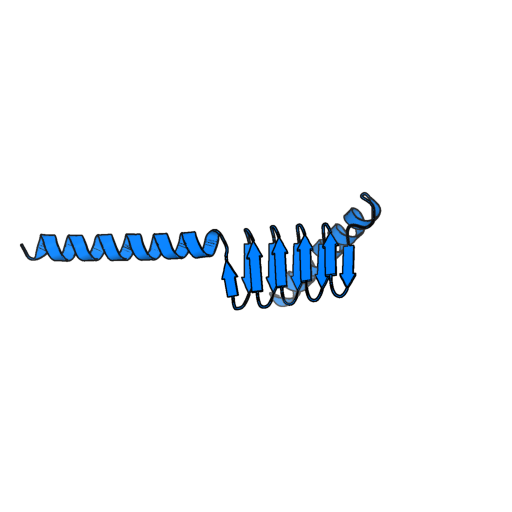4 N N . ASN A 1 90 ? -15.817 -7.785 25.492 1.00 74.81 90 ASN A N 1
ATOM 685 C CA . AS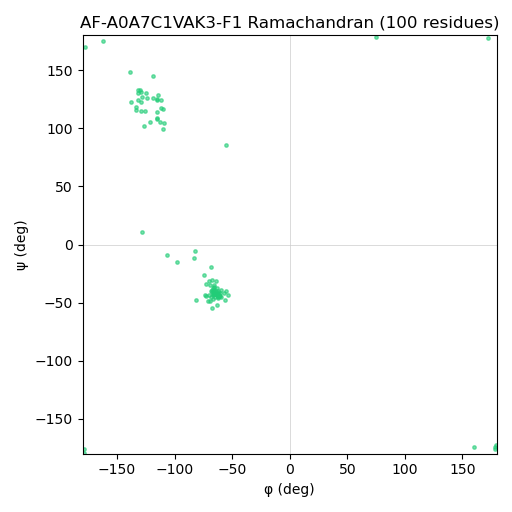N A 1 90 ? -15.243 -8.350 26.717 1.00 74.81 90 ASN A CA 1
ATOM 686 C C . ASN A 1 90 ? -15.570 -7.525 27.972 1.00 74.81 90 ASN A C 1
ATOM 688 O O . ASN A 1 90 ? -15.721 -8.093 29.056 1.00 74.81 90 ASN A O 1
ATOM 692 N N . TYR A 1 91 ? -15.710 -6.203 27.843 1.00 70.25 91 TYR A N 1
ATOM 693 C CA . TYR A 1 91 ? -16.093 -5.339 28.964 1.00 70.25 91 TYR A CA 1
ATOM 694 C C . TYR A 1 91 ? -17.546 -5.556 29.381 1.00 70.25 91 TYR A C 1
ATOM 696 O O . TYR A 1 91 ? -17.803 -5.707 30.574 1.00 70.25 91 TYR A O 1
ATOM 704 N N . GLY A 1 92 ? -18.474 -5.667 28.424 1.00 70.00 92 GLY A N 1
ATOM 705 C CA . GLY A 1 92 ? -19.880 -5.960 28.725 1.00 70.00 92 GLY A CA 1
ATOM 706 C C . GLY A 1 92 ? -20.045 -7.256 29.524 1.00 70.00 92 GLY A C 1
ATOM 707 O O . GLY A 1 92 ? -20.659 -7.259 30.588 1.00 70.00 92 GLY A O 1
ATOM 708 N N . HIS A 1 93 ? -19.383 -8.331 29.088 1.00 67.25 93 HIS A N 1
ATOM 709 C CA . HIS A 1 93 ? -19.482 -9.632 29.753 1.00 67.25 93 HIS A CA 1
ATOM 710 C C . HIS A 1 93 ? -18.848 -9.662 31.160 1.00 67.25 93 HIS A C 1
ATOM 712 O O . HIS A 1 93 ? -19.306 -10.396 32.037 1.00 67.25 93 HIS A O 1
ATOM 718 N N . ARG A 1 94 ? -17.795 -8.866 31.414 1.00 67.50 94 ARG A N 1
ATOM 719 C CA . ARG A 1 94 ? -17.179 -8.760 32.753 1.00 67.50 94 ARG A CA 1
ATOM 720 C C . ARG A 1 94 ? -18.040 -7.982 33.743 1.00 67.50 94 ARG A C 1
ATOM 722 O O . ARG A 1 94 ? -17.999 -8.313 34.925 1.00 67.50 94 ARG A O 1
ATOM 729 N N . ILE A 1 95 ? -18.773 -6.967 33.287 1.00 69.38 95 ILE A N 1
ATOM 730 C CA . ILE A 1 95 ? -19.651 -6.164 34.149 1.00 69.38 95 ILE A CA 1
ATOM 731 C C . ILE A 1 95 ? -20.891 -6.973 34.532 1.00 69.38 95 ILE A C 1
ATOM 733 O O . ILE A 1 95 ? -21.220 -7.048 35.710 1.00 69.38 95 ILE A O 1
ATOM 737 N N . GLU A 1 96 ? -21.501 -7.669 33.574 1.00 69.12 96 GLU A N 1
ATOM 738 C CA . GLU A 1 96 ? -22.668 -8.527 33.813 1.00 69.12 96 GLU A CA 1
ATOM 739 C C . GLU A 1 96 ? -22.358 -9.660 34.811 1.00 69.12 96 GLU A C 1
ATOM 741 O O . GLU A 1 96 ? -23.103 -9.889 35.757 1.00 69.12 96 GLU A O 1
ATOM 746 N N . LYS A 1 97 ? -21.183 -10.299 34.695 1.00 71.81 97 LYS A N 1
ATOM 747 C CA . LYS A 1 97 ? -20.699 -11.302 35.667 1.00 71.81 97 LYS A CA 1
ATOM 748 C C . LYS A 1 97 ? -20.345 -10.748 37.050 1.00 71.81 97 LYS A C 1
ATOM 750 O O . LYS A 1 97 ? -20.175 -11.532 37.986 1.00 71.81 97 LYS A O 1
ATOM 755 N N . LYS A 1 98 ? -20.114 -9.440 37.169 1.00 68.19 98 LYS A N 1
ATOM 756 C CA . LYS A 1 98 ? -19.910 -8.780 38.464 1.00 68.19 98 LYS A CA 1
ATOM 757 C C . LYS A 1 98 ? -21.265 -8.499 39.107 1.00 68.19 98 LYS A C 1
ATOM 759 O O . LYS A 1 98 ? -21.483 -8.942 40.218 1.00 68.19 98 LYS A O 1
ATOM 764 N N . LEU A 1 99 ? -22.189 -7.925 38.338 1.00 75.94 99 LEU A N 1
ATOM 765 C CA . LEU A 1 99 ? -23.544 -7.598 38.780 1.00 75.94 99 LEU A CA 1
ATOM 766 C C . LEU A 1 99 ? -24.387 -8.831 39.153 1.00 75.94 99 LEU A C 1
ATOM 768 O O . LEU A 1 99 ? -25.244 -8.733 40.010 1.00 75.94 99 LEU A O 1
ATOM 772 N N . ALA A 1 100 ? -24.160 -9.982 38.510 1.00 74.00 100 ALA A N 1
ATOM 773 C CA . ALA A 1 100 ? -24.852 -11.236 38.833 1.00 74.00 100 ALA A CA 1
ATOM 774 C C . ALA A 1 100 ? -24.243 -12.004 40.025 1.00 74.00 100 ALA A C 1
ATOM 776 O O . ALA A 1 100 ? -24.754 -13.061 40.391 1.00 74.00 100 ALA A O 1
ATOM 777 N N . ARG A 1 101 ? -23.107 -11.541 40.566 1.00 69.62 101 ARG A N 1
ATOM 778 C CA . ARG A 1 101 ? -22.457 -12.118 41.756 1.00 69.62 101 ARG A CA 1
ATOM 779 C C . ARG A 1 101 ? -22.617 -11.261 43.013 1.00 69.62 101 ARG A C 1
ATOM 781 O O . ARG A 1 101 ? -22.245 -11.749 44.078 1.00 69.62 101 ARG A O 1
ATOM 788 N N . ASP A 1 102 ? -23.131 -10.045 42.865 1.00 59.50 102 ASP A N 1
ATOM 789 C CA . ASP A 1 102 ? -23.517 -9.140 43.950 1.00 59.50 102 ASP A CA 1
ATOM 790 C C . ASP A 1 102 ? -25.023 -9.303 44.231 1.00 59.50 102 ASP A C 1
ATOM 792 O O . ASP A 1 102 ? -25.417 -9.197 45.413 1.00 59.50 102 ASP A O 1
#

Radius of gyration: 20.03 Å; Cα contacts (8 Å, |Δi|>4): 179; chains: 1; bounding box: 38×33×65 Å

Secondary structure (DSSP, 8-state):
-HHHHHHHHHHHHHHHHHHHHHHHS--EEEEEEEESSEEEEEEEEEEEEEEEEEEEEEEEEEEEEEEEEEEEEEEEHHHHHHHHHHHHHHHHHHHHHHHTT-

Mean predicted aligned error: 12.9 Å

pLDDT: mean 75.7, std 9.07, range [52.09, 90.5]